Protein AF-A0A847QEE2-F1 (afdb_monomer_lite)

pLDDT: mean 94.32, std 5.11, range [72.38, 98.19]

Sequence (54 aa):
MDYISLLIAVLAAIHAYTYAKWLKENENKAGAYGVYVLILTGLTLPVYRIVILN

Structure (mmCIF, N/CA/C/O backbone):
data_AF-A0A847QEE2-F1
#
_entry.id   AF-A0A847QEE2-F1
#
loop_
_atom_site.group_PDB
_atom_site.id
_atom_site.type_symbol
_atom_site.label_atom_id
_atom_site.label_alt_id
_atom_site.label_comp_id
_atom_site.label_asym_id
_atom_site.label_entity_id
_atom_site.label_seq_id
_atom_site.pdbx_PDB_ins_code
_atom_site.Cartn_x
_atom_site.Cartn_y
_atom_site.Cartn_z
_atom_site.occupancy
_atom_site.B_iso_or_equiv
_atom_site.auth_seq_id
_atom_site.auth_comp_id
_atom_site.auth_asym_id
_atom_site.auth_atom_id
_atom_site.pdbx_PDB_model_num
ATOM 1 N N . MET A 1 1 ? 10.725 5.148 -18.527 1.00 80.19 1 MET A N 1
ATOM 2 C CA . MET A 1 1 ? 9.408 5.585 -18.008 1.00 80.19 1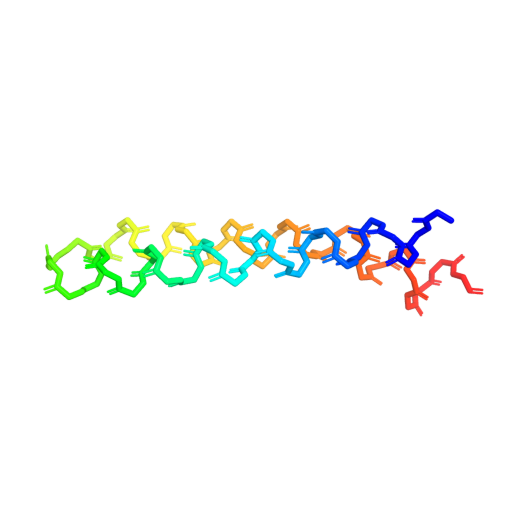 MET A CA 1
ATOM 3 C C . MET A 1 1 ? 8.919 4.670 -16.902 1.00 80.19 1 MET A C 1
ATOM 5 O O . MET A 1 1 ? 8.356 5.165 -15.938 1.00 80.19 1 MET A O 1
ATOM 9 N N . ASP A 1 2 ? 9.209 3.374 -16.976 1.00 85.62 2 ASP A N 1
ATOM 10 C CA . ASP A 1 2 ? 8.664 2.388 -16.037 1.00 85.62 2 ASP A CA 1
ATOM 11 C C . ASP A 1 2 ? 9.110 2.635 -14.588 1.00 85.62 2 ASP A C 1
ATOM 13 O O . ASP A 1 2 ? 8.277 2.632 -13.689 1.00 85.62 2 ASP A O 1
ATOM 17 N N . TYR A 1 3 ? 10.379 2.998 -14.359 1.00 87.81 3 TYR A N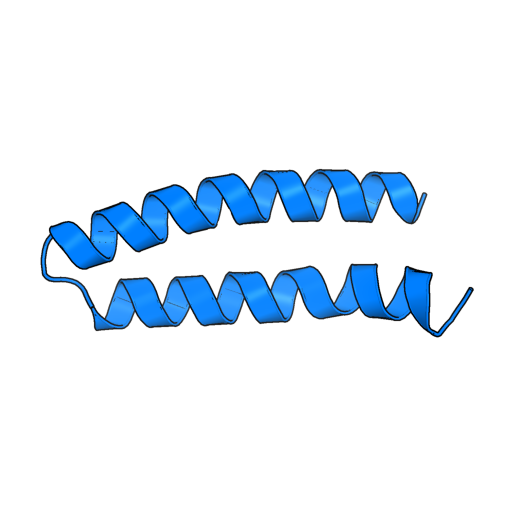 1
ATOM 18 C CA . TYR A 1 3 ? 10.867 3.383 -13.025 1.00 87.81 3 TYR A CA 1
ATOM 19 C C . TYR A 1 3 ? 10.178 4.634 -12.449 1.00 87.81 3 TYR A C 1
ATOM 21 O O . TYR A 1 3 ? 9.956 4.708 -11.243 1.00 87.81 3 TYR A O 1
ATOM 29 N N . ILE A 1 4 ? 9.800 5.602 -13.295 1.00 92.12 4 ILE A N 1
ATOM 30 C CA . ILE A 1 4 ? 9.053 6.798 -12.867 1.00 92.12 4 ILE A CA 1
ATOM 31 C C . ILE A 1 4 ? 7.620 6.403 -12.499 1.00 92.12 4 ILE A C 1
ATOM 33 O O . ILE A 1 4 ? 7.117 6.814 -11.457 1.00 92.12 4 ILE A O 1
ATOM 37 N N . SER A 1 5 ? 6.976 5.561 -13.313 1.00 89.81 5 SER A N 1
ATOM 38 C CA . SER A 1 5 ? 5.647 5.020 -13.017 1.00 89.81 5 SER A CA 1
ATOM 39 C C . SER A 1 5 ? 5.634 4.210 -11.720 1.00 89.81 5 SER A C 1
ATOM 41 O O . SER A 1 5 ? 4.711 4.365 -10.923 1.00 89.81 5 SER A O 1
ATOM 43 N N . LEU A 1 6 ? 6.669 3.403 -11.465 1.00 92.75 6 LEU A N 1
ATOM 44 C CA . LEU A 1 6 ? 6.826 2.678 -10.204 1.00 92.75 6 LEU A CA 1
ATOM 45 C C . LEU A 1 6 ? 6.987 3.637 -9.024 1.00 92.75 6 LEU A C 1
ATOM 47 O O . LEU A 1 6 ? 6.309 3.465 -8.017 1.00 92.75 6 LEU A O 1
ATOM 51 N N . LEU A 1 7 ? 7.836 4.660 -9.149 1.00 94.62 7 LEU A N 1
ATOM 52 C CA . LEU A 1 7 ? 8.032 5.651 -8.092 1.00 94.62 7 LEU A CA 1
ATOM 53 C C . LEU A 1 7 ? 6.716 6.357 -7.731 1.00 94.62 7 LEU A C 1
ATOM 55 O O . LEU A 1 7 ? 6.366 6.441 -6.556 1.00 94.62 7 LEU A O 1
ATOM 59 N N . ILE A 1 8 ? 5.957 6.809 -8.733 1.00 94.81 8 ILE A N 1
ATOM 60 C CA . ILE A 1 8 ? 4.647 7.445 -8.528 1.00 94.81 8 ILE A CA 1
ATOM 61 C C . ILE A 1 8 ? 3.668 6.467 -7.868 1.00 94.81 8 ILE A C 1
ATOM 63 O O . ILE A 1 8 ? 2.976 6.840 -6.921 1.00 94.81 8 ILE A O 1
ATOM 67 N N . ALA A 1 9 ? 3.630 5.212 -8.325 1.00 94.62 9 ALA A N 1
ATOM 68 C CA . ALA A 1 9 ? 2.756 4.191 -7.757 1.00 94.62 9 ALA A CA 1
ATOM 69 C C . ALA A 1 9 ? 3.093 3.895 -6.286 1.00 94.62 9 ALA A C 1
ATOM 71 O O . ALA A 1 9 ? 2.188 3.769 -5.464 1.00 94.62 9 ALA A O 1
ATOM 72 N N . VAL A 1 1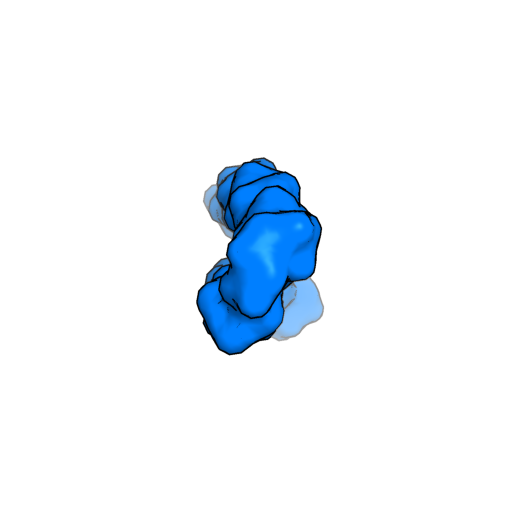0 ? 4.380 3.851 -5.927 1.00 96.19 10 VAL A N 1
ATOM 73 C CA . VAL A 1 10 ? 4.831 3.674 -4.538 1.00 96.19 10 VAL A CA 1
ATOM 74 C C . VAL A 1 10 ? 4.431 4.869 -3.670 1.00 96.19 10 VAL A C 1
ATOM 76 O O . VAL A 1 10 ? 3.903 4.674 -2.577 1.00 96.19 10 VAL A O 1
ATOM 79 N N . LEU A 1 11 ? 4.613 6.104 -4.148 1.00 97.38 11 LEU A N 1
ATOM 80 C CA . LEU A 1 11 ? 4.189 7.302 -3.412 1.00 97.38 11 LEU A CA 1
ATOM 81 C C . LEU A 1 11 ? 2.670 7.322 -3.181 1.00 97.38 11 LEU A C 1
ATOM 83 O O . LEU A 1 11 ? 2.214 7.588 -2.068 1.00 97.38 11 LEU A O 1
ATOM 87 N N . ALA A 1 12 ? 1.887 6.975 -4.205 1.00 96.50 12 ALA A N 1
ATOM 88 C CA . ALA A 1 12 ? 0.438 6.842 -4.090 1.00 96.50 12 ALA A CA 1
ATOM 89 C C . ALA A 1 12 ? 0.040 5.732 -3.101 1.00 96.50 12 ALA A C 1
ATOM 91 O O . ALA A 1 12 ? -0.858 5.931 -2.283 1.00 96.50 12 ALA A O 1
ATOM 92 N N . ALA A 1 13 ? 0.739 4.592 -3.116 1.00 97.12 13 ALA A N 1
ATOM 93 C CA . ALA A 1 13 ? 0.514 3.491 -2.184 1.00 97.12 13 ALA A CA 1
ATOM 94 C C . ALA A 1 13 ? 0.792 3.884 -0.725 1.00 97.12 13 ALA A C 1
ATOM 96 O O . ALA A 1 13 ? 0.026 3.505 0.158 1.00 97.12 13 ALA A O 1
ATOM 97 N N . ILE A 1 14 ? 1.838 4.677 -0.460 1.00 97.94 14 ILE A N 1
ATOM 98 C CA . ILE A 1 14 ? 2.135 5.197 0.885 1.00 97.94 14 ILE A CA 1
ATOM 99 C C . ILE A 1 14 ? 0.989 6.087 1.381 1.00 97.94 14 ILE A C 1
ATOM 101 O O . ILE A 1 14 ? 0.526 5.921 2.509 1.00 97.94 14 ILE A O 1
ATOM 105 N N . HIS A 1 15 ? 0.497 6.998 0.538 1.00 97.31 15 HIS A N 1
ATOM 106 C CA . HIS A 1 15 ? -0.636 7.859 0.881 1.00 97.31 15 HIS A CA 1
ATOM 107 C C . HIS A 1 15 ? -1.930 7.059 1.111 1.00 97.31 15 HIS A C 1
ATOM 109 O O . HIS A 1 15 ? -2.644 7.270 2.088 1.00 97.31 15 HIS A O 1
ATOM 115 N N . ALA A 1 16 ? -2.222 6.086 0.250 1.00 97.81 16 ALA A N 1
ATOM 116 C CA . ALA A 1 16 ? -3.366 5.201 0.433 1.00 97.81 16 ALA A CA 1
ATOM 117 C C . ALA A 1 16 ? -3.233 4.358 1.715 1.00 97.81 16 ALA A C 1
ATOM 119 O O . ALA A 1 16 ? -4.222 4.124 2.407 1.00 97.81 16 ALA A O 1
ATOM 120 N N . TYR A 1 17 ? -2.017 3.937 2.076 1.00 98.06 17 TYR A N 1
ATOM 121 C CA . TYR A 1 17 ? -1.764 3.168 3.292 1.00 98.06 17 TYR A CA 1
ATOM 122 C C . TYR A 1 17 ? -2.044 3.980 4.560 1.00 98.06 17 TYR A C 1
ATOM 124 O O . TYR A 1 17 ? -2.665 3.458 5.489 1.00 98.06 17 TYR A O 1
ATOM 132 N N . THR A 1 18 ? -1.632 5.252 4.613 1.00 98.06 18 THR A N 1
ATOM 133 C CA . THR A 1 18 ? -1.935 6.115 5.767 1.00 98.06 18 THR A CA 1
ATOM 134 C C . THR A 1 18 ? -3.439 6.331 5.914 1.00 98.06 18 THR A C 1
ATOM 136 O O . THR A 1 18 ? -3.954 6.262 7.031 1.00 98.06 18 THR A O 1
ATOM 139 N N . TYR A 1 19 ? -4.165 6.479 4.803 1.00 97.75 19 TYR A N 1
ATOM 140 C CA . TYR A 1 19 ? -5.625 6.547 4.816 1.00 97.75 19 TYR A CA 1
ATOM 141 C C . TYR A 1 19 ? -6.282 5.230 5.264 1.00 97.75 19 TYR A C 1
ATOM 143 O O . TYR A 1 19 ? -7.172 5.241 6.113 1.00 97.75 19 TYR A O 1
ATOM 151 N N . ALA A 1 20 ? -5.813 4.079 4.773 1.00 98.00 20 ALA A N 1
ATOM 152 C CA . ALA A 1 20 ? -6.298 2.765 5.203 1.00 98.00 20 ALA A CA 1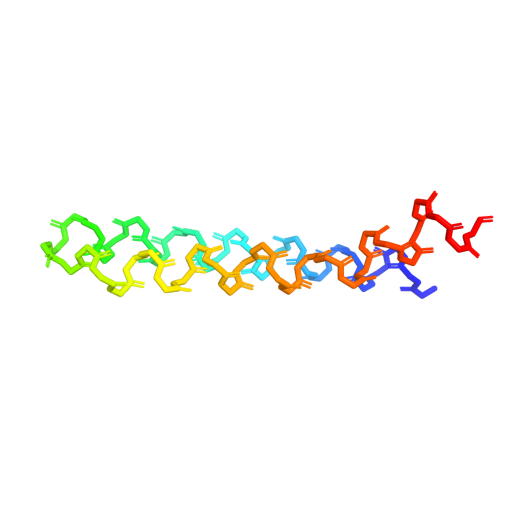
ATOM 153 C C . ALA A 1 20 ? -6.075 2.529 6.704 1.00 98.00 20 ALA A C 1
ATOM 155 O O . ALA A 1 20 ? -6.943 1.990 7.393 1.00 98.00 20 ALA A O 1
ATOM 156 N N . LYS A 1 21 ? -4.920 2.962 7.226 1.00 97.88 21 LYS A N 1
ATOM 157 C CA . LYS A 1 21 ? -4.618 2.914 8.658 1.00 97.88 21 LYS A CA 1
ATOM 158 C C . LYS A 1 21 ? -5.613 3.762 9.452 1.00 97.88 21 LYS A C 1
ATOM 160 O O . LYS A 1 21 ? -6.199 3.249 10.402 1.00 97.88 21 LYS A O 1
ATOM 165 N N . TRP A 1 22 ? -5.862 4.998 9.020 1.00 98.19 22 TRP A N 1
ATOM 166 C CA . TRP A 1 22 ? -6.856 5.869 9.649 1.00 98.19 22 TRP A CA 1
ATOM 167 C C . TRP A 1 22 ? -8.264 5.249 9.621 1.00 98.19 22 TRP A C 1
ATOM 169 O O . TRP A 1 22 ? -8.942 5.231 10.645 1.00 98.19 22 TRP A O 1
ATOM 179 N N . LEU A 1 23 ? -8.689 4.653 8.499 1.00 98.12 23 LEU A N 1
ATOM 180 C CA . LEU A 1 23 ? -9.979 3.953 8.400 1.00 98.12 23 LEU A CA 1
ATOM 181 C C . LEU A 1 23 ? -10.101 2.822 9.425 1.00 98.12 23 LEU A C 1
ATOM 183 O O . LEU A 1 23 ? -11.135 2.680 10.074 1.00 98.12 23 LEU A O 1
ATOM 187 N N . LYS A 1 24 ? -9.036 2.033 9.597 1.00 97.06 24 LYS A N 1
ATOM 188 C CA . LYS A 1 24 ? -9.004 0.932 10.562 1.00 97.06 24 LYS A CA 1
ATOM 189 C C . LYS A 1 24 ? -9.107 1.429 12.008 1.00 97.06 24 LYS A C 1
ATOM 191 O O . LYS A 1 24 ? -9.757 0.770 12.815 1.00 97.06 24 LYS A O 1
ATOM 196 N N . GLU A 1 25 ? -8.471 2.558 12.320 1.00 97.56 25 GLU A N 1
ATOM 197 C CA . GLU A 1 25 ? -8.517 3.208 13.639 1.00 97.56 25 GLU A CA 1
ATOM 198 C C . GLU A 1 25 ? -9.893 3.827 13.939 1.00 97.56 25 GLU A C 1
ATOM 200 O O . GLU A 1 25 ? -10.306 3.849 15.092 1.00 97.56 25 GLU A O 1
ATOM 205 N N . ASN A 1 26 ? -10.642 4.237 12.910 1.00 97.62 26 ASN A N 1
ATOM 206 C CA . ASN A 1 26 ? -12.002 4.786 13.019 1.00 97.62 26 ASN A CA 1
ATOM 207 C C . ASN A 1 26 ? -13.090 3.715 12.806 1.00 97.62 26 ASN A C 1
ATOM 209 O O . ASN A 1 26 ? -14.143 3.987 12.236 1.00 97.62 26 ASN A O 1
ATOM 213 N N . GLU A 1 27 ? -12.805 2.470 13.202 1.00 96.88 27 GLU A N 1
ATOM 214 C CA . GLU A 1 27 ? -13.713 1.309 13.149 1.00 96.88 27 GLU A CA 1
ATOM 215 C C . GLU A 1 27 ? -14.205 0.890 11.747 1.00 96.88 27 GLU A C 1
ATOM 217 O O . GLU A 1 27 ? -14.898 -0.120 11.599 1.00 96.88 27 GLU A O 1
ATOM 222 N N . ASN A 1 28 ? -13.754 1.555 10.680 1.00 97.56 28 ASN A N 1
ATOM 223 C CA . ASN A 1 28 ? -14.070 1.209 9.298 1.00 97.56 28 ASN A CA 1
ATOM 224 C C . ASN A 1 28 ? -13.086 0.169 8.735 1.00 97.56 28 ASN A C 1
ATOM 226 O O . ASN A 1 28 ? -12.278 0.423 7.836 1.00 97.56 28 ASN A O 1
ATOM 230 N N . LYS A 1 29 ? -13.169 -1.053 9.271 1.00 96.19 29 LYS A N 1
ATOM 231 C CA . LYS A 1 29 ? -12.302 -2.174 8.870 1.00 96.19 29 LYS A CA 1
ATOM 232 C C . LYS A 1 29 ? -12.530 -2.590 7.416 1.00 96.19 29 LYS A C 1
ATOM 234 O O . LYS A 1 29 ? -11.563 -2.861 6.711 1.00 96.19 29 LYS A O 1
ATOM 239 N N . ALA A 1 30 ? -13.784 -2.620 6.959 1.00 97.31 30 ALA A N 1
ATOM 240 C CA . ALA A 1 30 ? -14.123 -2.996 5.586 1.00 97.31 30 ALA A CA 1
ATOM 241 C C . ALA A 1 30 ? -13.512 -2.023 4.565 1.00 97.31 30 ALA A C 1
ATOM 243 O O . ALA A 1 30 ? -12.876 -2.460 3.606 1.00 97.31 30 ALA A O 1
ATOM 244 N N . GLY A 1 31 ? -13.624 -0.713 4.815 1.00 97.50 31 GLY A N 1
ATOM 245 C CA . GLY A 1 31 ? -12.983 0.315 4.000 1.00 97.50 31 GLY A CA 1
ATOM 246 C C . GLY A 1 31 ? -11.463 0.178 3.993 1.00 97.50 31 GLY A C 1
ATOM 247 O O . GLY A 1 31 ? -10.854 0.206 2.927 1.00 97.50 31 GLY A O 1
ATOM 248 N N . ALA A 1 32 ? -10.847 -0.055 5.157 1.00 98.00 32 ALA A N 1
ATOM 249 C CA . ALA A 1 32 ? -9.403 -0.271 5.251 1.00 98.00 32 ALA A CA 1
ATOM 250 C C . ALA A 1 32 ? -8.933 -1.464 4.399 1.00 98.00 32 ALA A C 1
ATOM 252 O O . ALA A 1 32 ? -7.982 -1.333 3.629 1.00 98.00 32 ALA A O 1
ATOM 253 N N . TYR A 1 33 ? -9.625 -2.608 4.478 1.00 97.88 33 TYR A N 1
ATOM 254 C CA . TYR A 1 33 ? -9.318 -3.772 3.640 1.00 97.88 33 TYR A CA 1
ATOM 255 C C . TYR A 1 33 ? -9.506 -3.486 2.148 1.00 97.88 33 TYR A C 1
ATOM 257 O O . TYR A 1 33 ? -8.653 -3.879 1.354 1.00 97.88 33 TYR A O 1
ATOM 265 N N . GLY A 1 34 ? -10.558 -2.756 1.767 1.00 98.19 34 GLY A N 1
ATOM 266 C CA . GLY A 1 34 ? -10.760 -2.323 0.383 1.00 98.19 34 GLY A CA 1
ATOM 267 C C . GLY A 1 34 ? -9.584 -1.497 -0.143 1.00 98.19 34 GLY A C 1
ATOM 268 O O . GLY A 1 34 ? -9.066 -1.772 -1.226 1.00 98.19 34 GLY A O 1
ATOM 269 N N . VAL A 1 35 ? -9.093 -0.543 0.654 1.00 98.06 35 VAL A N 1
ATOM 270 C CA . VAL A 1 35 ? -7.928 0.273 0.285 1.00 98.06 35 VAL A CA 1
ATOM 271 C C . VAL A 1 35 ? -6.647 -0.569 0.208 1.00 98.06 35 VAL A C 1
ATOM 273 O O . VAL A 1 35 ? -5.867 -0.388 -0.723 1.00 98.06 35 VAL A O 1
ATOM 276 N N . TYR A 1 36 ? -6.433 -1.536 1.108 1.00 97.50 36 TYR A N 1
ATOM 277 C CA . TYR A 1 36 ? -5.279 -2.443 1.005 1.00 97.50 36 TYR A CA 1
ATOM 278 C C . TYR A 1 36 ? -5.287 -3.267 -0.288 1.00 97.50 36 TYR A C 1
ATOM 280 O O . TYR A 1 36 ? -4.247 -3.397 -0.934 1.00 97.50 36 TYR A O 1
ATOM 288 N N . VAL A 1 37 ? -6.447 -3.781 -0.705 1.00 97.75 37 VAL A N 1
ATOM 289 C CA . VAL A 1 37 ? -6.573 -4.503 -1.982 1.00 97.75 37 VAL A CA 1
ATOM 290 C C . VAL A 1 37 ? -6.286 -3.574 -3.166 1.00 97.75 37 VAL A C 1
ATOM 292 O O . VAL A 1 37 ? -5.565 -3.959 -4.088 1.00 97.75 37 VAL A O 1
ATOM 295 N N . LEU A 1 38 ? -6.781 -2.334 -3.131 1.00 96.56 38 LEU A N 1
ATOM 296 C CA . LEU A 1 38 ? -6.485 -1.307 -4.138 1.00 96.56 38 LEU A CA 1
ATOM 297 C C . LEU A 1 38 ? -4.985 -1.005 -4.247 1.00 96.56 38 LEU A C 1
ATOM 299 O O . LEU A 1 38 ? -4.459 -0.912 -5.352 1.00 96.56 38 LEU A O 1
ATOM 303 N N . ILE A 1 39 ? -4.278 -0.906 -3.119 1.00 97.62 39 ILE A N 1
ATOM 304 C CA . ILE A 1 39 ? -2.822 -0.709 -3.106 1.00 97.62 39 ILE A CA 1
ATOM 305 C C . ILE A 1 39 ? -2.111 -1.878 -3.794 1.00 97.62 39 ILE A C 1
ATOM 307 O O . ILE A 1 39 ? -1.292 -1.662 -4.687 1.00 97.62 39 ILE A O 1
ATOM 311 N N . LEU A 1 40 ? -2.431 -3.117 -3.407 1.00 96.50 40 LEU A N 1
ATOM 312 C CA . LEU A 1 40 ? -1.786 -4.311 -3.961 1.00 96.50 40 LEU A CA 1
ATOM 313 C C . LEU A 1 40 ? -2.035 -4.440 -5.469 1.00 96.50 40 LEU A C 1
ATOM 315 O O . LEU A 1 40 ? -1.102 -4.650 -6.244 1.00 96.50 40 LEU A O 1
ATOM 319 N N . THR A 1 41 ? -3.283 -4.261 -5.897 1.00 95.44 41 THR A N 1
ATOM 320 C CA . THR A 1 41 ? -3.661 -4.332 -7.316 1.00 95.44 41 THR A CA 1
ATOM 321 C C . THR A 1 41 ? -3.038 -3.196 -8.131 1.00 95.44 41 THR A C 1
ATOM 323 O O . THR A 1 41 ? -2.492 -3.450 -9.204 1.00 95.44 41 THR A O 1
ATOM 326 N N . GLY A 1 42 ? -3.011 -1.970 -7.601 1.00 93.88 42 GLY A N 1
ATOM 327 C CA . GLY A 1 42 ? -2.393 -0.812 -8.252 1.00 93.88 42 GLY A CA 1
ATOM 328 C C . GLY A 1 42 ? -0.876 -0.932 -8.424 1.00 93.88 42 GLY A C 1
ATOM 329 O O . GLY A 1 42 ? -0.333 -0.497 -9.439 1.00 93.88 42 GLY A O 1
ATOM 330 N N . LEU A 1 43 ? -0.186 -1.574 -7.477 1.00 95.50 43 LEU A N 1
ATOM 331 C CA . LEU A 1 43 ? 1.251 -1.853 -7.575 1.00 95.50 43 LEU A CA 1
ATOM 332 C C . LEU A 1 43 ? 1.575 -3.035 -8.498 1.00 95.50 43 LEU A C 1
ATOM 334 O O . LEU A 1 43 ? 2.685 -3.110 -9.020 1.00 95.50 43 LEU A O 1
ATOM 338 N N . THR A 1 44 ? 0.623 -3.940 -8.736 1.00 94.56 44 THR A N 1
ATOM 339 C CA . THR A 1 44 ? 0.867 -5.171 -9.503 1.00 94.56 44 THR A CA 1
ATOM 340 C C . THR A 1 44 ? 1.335 -4.873 -10.928 1.00 94.56 44 THR A C 1
ATOM 342 O O . THR A 1 44 ? 2.312 -5.459 -11.382 1.00 94.56 44 THR A O 1
ATOM 345 N N . LEU A 1 45 ? 0.692 -3.937 -11.630 1.00 89.56 45 LEU A N 1
ATOM 346 C CA . LEU A 1 45 ? 1.014 -3.626 -13.026 1.00 89.56 45 LEU A CA 1
ATOM 347 C C . LEU A 1 45 ? 2.428 -3.034 -13.228 1.00 89.56 45 LEU A C 1
ATOM 349 O O . LEU A 1 45 ? 3.171 -3.570 -14.056 1.00 89.56 45 LEU A O 1
ATOM 353 N N . PRO A 1 46 ? 2.847 -1.969 -12.509 1.00 91.50 46 PRO A N 1
ATOM 354 C CA . PRO A 1 46 ? 4.200 -1.432 -12.659 1.00 91.50 46 PRO A CA 1
ATOM 355 C C . PRO A 1 46 ? 5.277 -2.420 -12.191 1.00 91.50 46 PRO A C 1
ATOM 357 O O . PRO A 1 46 ? 6.327 -2.508 -12.824 1.00 91.50 46 PRO A O 1
ATOM 360 N N . VAL A 1 47 ? 5.015 -3.205 -11.138 1.00 92.56 47 VAL A N 1
AT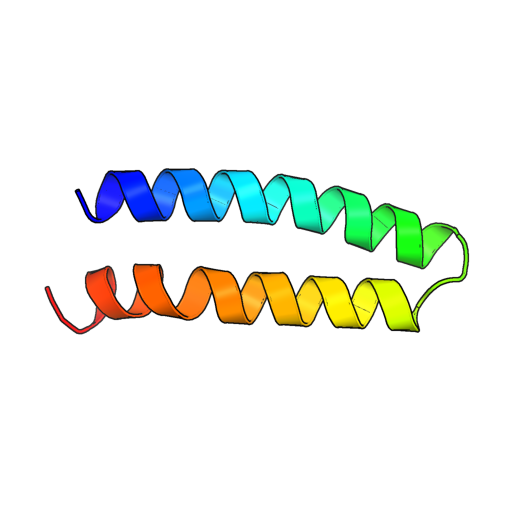OM 361 C CA . VAL A 1 47 ? 5.950 -4.240 -10.667 1.00 92.56 47 VAL A CA 1
ATOM 362 C C . VAL A 1 47 ? 6.090 -5.362 -11.694 1.00 92.56 47 VAL A C 1
ATOM 364 O O . VAL A 1 47 ? 7.211 -5.716 -12.046 1.00 92.5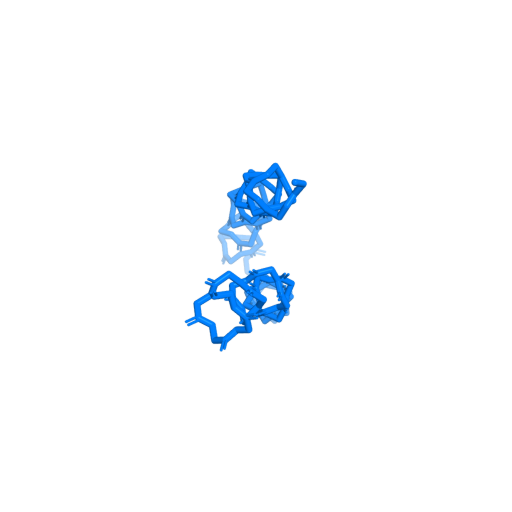6 47 VAL A O 1
ATOM 367 N N . TYR A 1 48 ? 4.980 -5.881 -12.227 1.00 92.38 48 TYR A N 1
ATOM 368 C CA . TYR A 1 48 ? 4.988 -6.916 -13.264 1.00 92.38 48 TYR A CA 1
ATOM 369 C C . TYR A 1 48 ? 5.794 -6.470 -14.483 1.00 92.38 48 TYR A C 1
ATOM 371 O O . TYR A 1 48 ? 6.641 -7.206 -14.987 1.00 92.38 48 TYR A O 1
ATOM 379 N N . ARG A 1 49 ? 5.583 -5.223 -14.917 1.00 88.94 49 ARG A N 1
ATOM 380 C CA . ARG A 1 49 ? 6.312 -4.667 -16.049 1.00 88.94 49 ARG A CA 1
ATOM 381 C C . ARG A 1 49 ? 7.823 -4.611 -15.806 1.00 88.94 49 ARG A C 1
ATOM 383 O O . ARG A 1 49 ? 8.573 -4.936 -16.712 1.00 88.94 49 ARG A O 1
ATOM 390 N N . ILE A 1 50 ? 8.267 -4.204 -14.619 1.00 91.50 50 ILE A N 1
ATOM 391 C CA . ILE A 1 50 ? 9.700 -4.031 -14.333 1.00 91.50 50 ILE A CA 1
ATOM 392 C C . ILE A 1 50 ? 10.404 -5.357 -14.040 1.00 91.50 50 ILE A C 1
ATOM 394 O O . ILE A 1 50 ? 11.565 -5.504 -14.397 1.00 91.50 50 ILE A O 1
ATOM 398 N N . VAL A 1 51 ? 9.737 -6.288 -13.356 1.00 89.06 51 VAL A N 1
ATOM 399 C CA . VAL A 1 51 ? 10.367 -7.524 -12.860 1.00 89.06 51 VAL A CA 1
ATOM 400 C C . VAL A 1 51 ? 10.280 -8.666 -13.870 1.00 89.06 51 VAL A C 1
ATOM 402 O O . VAL A 1 51 ? 11.148 -9.531 -13.872 1.00 89.06 51 VAL A O 1
ATOM 405 N N . ILE A 1 52 ? 9.222 -8.707 -14.687 1.00 88.56 52 ILE A N 1
ATOM 406 C CA . ILE A 1 52 ? 8.925 -9.863 -15.549 1.00 88.56 52 ILE A CA 1
ATOM 407 C C . ILE A 1 52 ? 9.076 -9.534 -17.036 1.00 88.56 52 ILE A C 1
ATOM 409 O O . ILE A 1 52 ? 9.492 -10.397 -17.802 1.00 88.56 52 ILE A O 1
ATOM 413 N N . LEU A 1 53 ? 8.717 -8.319 -17.461 1.00 83.31 53 LEU A N 1
ATOM 414 C CA . LEU A 1 53 ? 8.690 -7.948 -18.883 1.00 83.31 53 LEU A CA 1
ATOM 415 C C . LEU A 1 53 ? 9.932 -7.186 -19.374 1.00 83.31 53 LEU A C 1
ATOM 417 O O . LEU A 1 53 ? 9.987 -6.861 -20.559 1.00 83.31 53 LEU A O 1
ATOM 421 N N . ASN A 1 54 ? 10.875 -6.865 -18.491 1.00 72.38 54 ASN A N 1
ATOM 422 C CA . ASN A 1 54 ? 12.060 -6.053 -18.778 1.00 72.38 54 ASN A CA 1
ATOM 423 C C . ASN A 1 54 ? 13.327 -6.869 -18.519 1.00 72.38 54 ASN A C 1
ATOM 425 O O . ASN A 1 54 ? 14.268 -6.761 -19.332 1.00 72.38 54 ASN A O 1
#

Radius of gyration: 12.82 Å; chains: 1; bounding box: 26×18×32 Å

Secondary structure (DSSP, 8-state):
-HHHHHHHHHHHHHHHHHHHHHHHHTT-HHHHHHHHHHHHHHHHHHHHHHHT--

Foldseek 3Di:
DLVVLLVVLVVVLVVLQVVLVVCVVVVNPVVSVVSVVVSVVSNCVSCCCVPPVD